Protein AF-A0A3D5E4X5-F1 (afdb_monomer)

Mean predicted aligned error: 4.88 Å

Radius of gyration: 14.41 Å; Cα contacts (8 Å, |Δi|>4): 210; chains: 1; bounding box: 41×28×35 Å

Structure (mmCIF, N/CA/C/O backbone):
data_AF-A0A3D5E4X5-F1
#
_entry.id   AF-A0A3D5E4X5-F1
#
loop_
_atom_site.group_PDB
_atom_site.id
_atom_site.type_symbol
_atom_site.label_atom_id
_atom_site.label_alt_id
_atom_site.label_comp_id
_atom_site.label_asym_id
_atom_site.label_entity_id
_atom_site.label_seq_id
_atom_site.pdbx_PDB_ins_code
_atom_site.Cartn_x
_atom_site.Cartn_y
_atom_site.Cartn_z
_atom_site.occupancy
_atom_site.B_iso_or_equiv
_atom_site.auth_seq_id
_atom_site.auth_comp_id
_atom_site.auth_asym_id
_atom_site.auth_atom_id
_atom_site.pdbx_PDB_model_num
ATOM 1 N N . MET A 1 1 ? -3.622 -9.228 -17.058 1.00 50.50 1 MET A N 1
ATOM 2 C CA . MET A 1 1 ? -3.142 -9.160 -15.662 1.00 50.50 1 MET A CA 1
ATOM 3 C C . MET A 1 1 ? -4.122 -9.973 -14.830 1.00 50.50 1 MET A C 1
ATOM 5 O O . MET A 1 1 ? -5.310 -9.892 -15.112 1.00 50.50 1 MET A O 1
ATOM 9 N N . THR A 1 2 ? -3.653 -10.825 -13.920 1.00 44.53 2 THR A N 1
ATOM 10 C CA . THR A 1 2 ? -4.508 -11.781 -13.186 1.00 44.53 2 THR A CA 1
ATOM 11 C C . THR A 1 2 ? -4.414 -11.487 -11.693 1.00 44.53 2 THR A C 1
ATOM 13 O O . THR A 1 2 ? -3.317 -11.217 -11.203 1.00 44.53 2 THR A O 1
ATOM 16 N N . VAL A 1 3 ? -5.537 -11.543 -10.971 1.00 48.72 3 VAL A N 1
ATOM 17 C CA . VAL A 1 3 ? -5.566 -11.428 -9.505 1.00 48.72 3 VAL A CA 1
ATOM 18 C C . VAL A 1 3 ? -5.068 -12.753 -8.925 1.00 48.72 3 VAL A C 1
ATOM 20 O O . VAL A 1 3 ? -5.707 -13.790 -9.074 1.00 48.72 3 VAL A O 1
ATOM 23 N N . SER A 1 4 ? -3.871 -12.743 -8.347 1.00 52.03 4 SER A N 1
ATOM 24 C CA . SER A 1 4 ? -3.223 -13.911 -7.739 1.00 52.03 4 SER A CA 1
ATOM 25 C C . SER A 1 4 ? -3.286 -13.845 -6.214 1.00 52.03 4 SER A C 1
ATOM 27 O O . SER A 1 4 ? -3.459 -12.758 -5.668 1.00 52.03 4 SER A O 1
ATOM 29 N N . VAL A 1 5 ? -3.011 -14.975 -5.554 1.00 58.28 5 VAL A N 1
ATOM 30 C CA . VAL A 1 5 ? -2.756 -15.102 -4.105 1.00 58.28 5 VAL A CA 1
ATOM 31 C C . VAL A 1 5 ? -2.009 -13.871 -3.543 1.00 58.28 5 VAL A C 1
ATOM 33 O O . VAL A 1 5 ? -1.021 -13.442 -4.163 1.00 58.28 5 VAL A O 1
ATOM 36 N N . PRO A 1 6 ? -2.460 -13.293 -2.407 1.00 68.19 6 PRO A N 1
ATOM 37 C CA . PRO A 1 6 ? -1.768 -12.183 -1.756 1.00 68.19 6 PRO A CA 1
ATOM 38 C C . PRO A 1 6 ? -0.302 -12.545 -1.501 1.00 68.19 6 PRO A C 1
ATOM 40 O O . PRO A 1 6 ? -0.025 -13.656 -1.053 1.00 68.19 6 PRO A O 1
ATOM 43 N N . LEU A 1 7 ? 0.628 -11.621 -1.775 1.00 77.50 7 LEU A N 1
ATOM 44 C CA . LEU A 1 7 ? 2.022 -11.798 -1.351 1.00 77.50 7 LEU A CA 1
ATOM 45 C C . LEU A 1 7 ? 2.045 -12.019 0.164 1.00 77.50 7 LEU A C 1
ATOM 47 O O . LEU A 1 7 ? 1.396 -11.273 0.912 1.00 77.50 7 LEU A O 1
ATOM 51 N N . ASN A 1 8 ? 2.799 -13.019 0.616 1.00 87.69 8 ASN A N 1
ATOM 52 C CA . ASN A 1 8 ? 3.081 -13.123 2.041 1.00 87.69 8 ASN A CA 1
ATOM 53 C C . ASN A 1 8 ? 3.962 -11.934 2.486 1.00 87.69 8 ASN A C 1
ATOM 55 O O . ASN A 1 8 ? 4.433 -11.141 1.669 1.00 87.69 8 ASN A O 1
ATOM 59 N N . ILE A 1 9 ? 4.146 -11.766 3.798 1.00 91.00 9 ILE A N 1
ATOM 60 C CA . ILE A 1 9 ? 4.860 -10.606 4.356 1.00 91.00 9 ILE A CA 1
ATOM 61 C C . ILE A 1 9 ? 6.284 -10.477 3.792 1.00 91.00 9 ILE A C 1
ATOM 63 O O . ILE A 1 9 ? 6.665 -9.378 3.399 1.00 91.00 9 ILE A O 1
ATOM 67 N N . SER A 1 10 ? 7.027 -11.585 3.705 1.00 92.56 10 SER A N 1
ATOM 68 C CA . SER A 1 10 ? 8.404 -11.579 3.197 1.00 92.56 10 SER A CA 1
ATOM 69 C C . SER A 1 10 ? 8.445 -11.198 1.724 1.00 92.56 10 SER A C 1
ATOM 71 O O . SER A 1 10 ? 9.184 -10.300 1.350 1.00 92.56 10 SER A O 1
ATOM 73 N N . GLU A 1 11 ? 7.601 -11.817 0.893 1.00 93.19 11 GLU A N 1
ATOM 74 C CA . GLU A 1 11 ? 7.599 -11.531 -0.546 1.00 93.19 11 GLU A CA 1
ATOM 75 C C . GLU A 1 11 ? 7.193 -10.079 -0.849 1.00 93.19 11 GLU A C 1
ATOM 77 O O . GLU A 1 11 ? 7.621 -9.502 -1.848 1.00 93.19 11 GLU A O 1
ATOM 82 N N . TRP A 1 12 ? 6.347 -9.481 -0.003 1.00 95.56 12 TRP A N 1
ATOM 83 C CA . TRP A 1 12 ? 6.017 -8.064 -0.102 1.00 95.56 12 TRP A CA 1
ATOM 84 C C . TRP A 1 12 ? 7.209 -7.175 0.246 1.00 95.56 12 TRP A C 1
ATOM 86 O O . TRP A 1 12 ? 7.508 -6.256 -0.509 1.00 95.56 12 TRP A O 1
ATOM 96 N N . ASP A 1 13 ? 7.892 -7.436 1.357 1.00 96.12 13 ASP A N 1
ATOM 97 C CA . ASP A 1 13 ? 9.041 -6.622 1.758 1.00 96.12 13 ASP A CA 1
ATOM 98 C C . ASP A 1 13 ? 10.221 -6.782 0.791 1.00 96.12 13 ASP A C 1
ATOM 100 O O . ASP A 1 13 ? 10.881 -5.790 0.489 1.00 96.12 13 ASP A O 1
ATOM 104 N N . ASP A 1 14 ? 10.418 -7.971 0.214 1.00 95.19 14 ASP A N 1
ATOM 105 C CA . ASP A 1 14 ? 11.380 -8.200 -0.869 1.00 95.19 14 ASP A CA 1
ATOM 106 C C . ASP A 1 14 ? 11.022 -7.371 -2.114 1.00 95.19 14 ASP A C 1
ATOM 108 O O . ASP A 1 14 ? 11.890 -6.751 -2.738 1.00 95.19 14 ASP A O 1
ATOM 112 N N . PHE A 1 15 ? 9.733 -7.303 -2.470 1.00 95.00 15 PHE A N 1
ATOM 113 C CA . PHE A 1 15 ? 9.254 -6.439 -3.552 1.00 95.00 15 PHE A CA 1
ATOM 114 C C . PHE A 1 15 ? 9.486 -4.953 -3.243 1.00 95.00 15 PHE A C 1
ATOM 116 O O . PHE A 1 15 ? 9.991 -4.232 -4.097 1.00 95.00 15 PHE A O 1
ATOM 123 N N . VAL A 1 16 ? 9.169 -4.490 -2.031 1.00 95.69 16 VAL A N 1
ATOM 124 C CA . VAL A 1 16 ? 9.390 -3.096 -1.607 1.00 95.69 16 VAL A CA 1
ATOM 125 C C . VAL A 1 16 ? 10.882 -2.752 -1.638 1.00 95.69 16 VAL A C 1
ATOM 127 O O . VAL A 1 16 ? 11.254 -1.707 -2.162 1.00 95.69 16 VAL A O 1
ATOM 130 N N . ALA A 1 17 ? 11.742 -3.630 -1.119 1.00 94.56 17 ALA A N 1
ATOM 131 C CA . ALA A 1 17 ? 13.188 -3.420 -1.068 1.00 94.56 17 ALA A CA 1
ATOM 132 C C . ALA A 1 17 ? 13.845 -3.399 -2.457 1.00 94.56 17 ALA A C 1
ATOM 134 O O . ALA A 1 17 ? 14.823 -2.684 -2.656 1.00 94.56 17 ALA A O 1
ATOM 135 N N . SER A 1 18 ? 13.307 -4.167 -3.409 1.00 92.44 18 SER A N 1
ATOM 136 C CA . SER A 1 18 ? 13.793 -4.220 -4.796 1.00 92.44 18 SER A CA 1
ATOM 137 C C . SER A 1 18 ? 13.113 -3.217 -5.735 1.00 92.44 18 SER A C 1
ATOM 139 O O . SER A 1 18 ? 13.471 -3.143 -6.911 1.00 92.44 18 SER A O 1
ATOM 141 N N . PHE A 1 19 ? 12.130 -2.450 -5.252 1.00 92.94 19 PHE A N 1
ATOM 142 C CA . PHE A 1 19 ? 11.407 -1.490 -6.077 1.00 92.94 19 PHE A CA 1
ATOM 143 C C . PHE A 1 19 ? 12.237 -0.230 -6.336 1.00 92.94 19 PHE A C 1
ATOM 145 O O . PHE A 1 19 ? 12.626 0.487 -5.411 1.00 92.94 19 PHE A O 1
ATOM 152 N N . GLU A 1 20 ? 12.406 0.087 -7.619 1.00 88.44 20 GLU A N 1
ATOM 153 C CA . GLU A 1 20 ? 13.109 1.274 -8.097 1.00 88.44 20 GLU A CA 1
ATOM 154 C C . GLU A 1 20 ? 12.172 2.161 -8.925 1.00 88.44 20 GLU A C 1
ATOM 156 O O . GLU A 1 20 ? 11.702 1.791 -10.006 1.00 88.44 20 GLU A O 1
ATOM 161 N N . GLN A 1 21 ? 11.930 3.377 -8.438 1.00 81.88 21 GLN A N 1
ATOM 162 C CA . GLN A 1 21 ? 11.225 4.411 -9.184 1.00 81.88 21 GLN A CA 1
ATOM 163 C C . GLN A 1 21 ? 12.155 4.981 -10.263 1.00 81.88 21 GLN A C 1
ATOM 165 O O . GLN A 1 21 ? 13.169 5.605 -9.941 1.00 81.88 21 GLN A O 1
ATOM 170 N N . ARG A 1 22 ? 11.804 4.821 -11.546 1.00 71.19 22 ARG A N 1
ATOM 171 C CA . ARG A 1 22 ? 12.482 5.542 -12.636 1.00 71.19 22 ARG A CA 1
ATOM 172 C C . ARG A 1 22 ? 11.900 6.939 -12.794 1.00 71.19 22 ARG A C 1
ATOM 174 O O . ARG A 1 22 ? 10.689 7.086 -12.947 1.00 71.19 22 ARG A O 1
ATOM 181 N N . HIS A 1 23 ? 12.778 7.933 -12.819 1.00 63.41 23 HIS A N 1
ATOM 182 C CA . HIS A 1 23 ? 12.439 9.301 -13.186 1.00 63.41 23 HIS A CA 1
ATOM 183 C C . HIS A 1 23 ? 12.701 9.518 -14.684 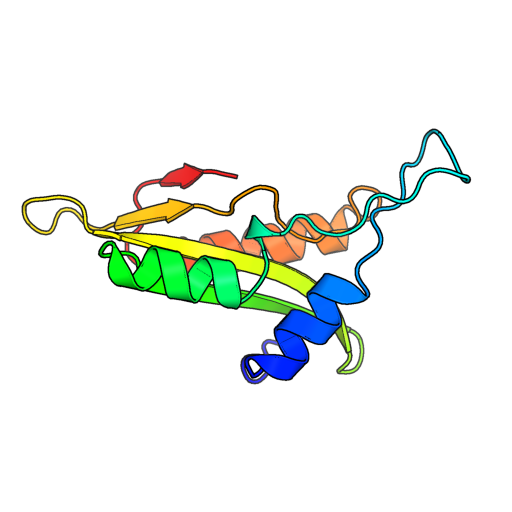1.00 63.41 23 HIS A C 1
ATOM 185 O O . HIS A 1 23 ? 13.829 9.288 -15.130 1.00 63.41 23 HIS A O 1
ATOM 191 N N . PRO A 1 24 ? 11.694 9.926 -15.479 1.00 61.66 24 PRO A N 1
ATOM 192 C CA . PRO A 1 24 ? 11.869 10.152 -16.913 1.00 61.66 24 PRO A CA 1
ATOM 193 C C . PRO A 1 24 ? 12.865 11.278 -17.235 1.00 61.66 24 PRO A C 1
ATOM 195 O O . PRO A 1 24 ? 13.491 11.247 -18.290 1.00 61.66 24 PRO A O 1
ATOM 198 N N . GLU A 1 25 ? 13.051 12.240 -16.331 1.00 64.00 25 GLU A N 1
ATOM 199 C CA . GLU A 1 25 ? 13.931 13.396 -16.509 1.00 64.00 25 GLU A CA 1
ATOM 200 C C . GLU A 1 25 ? 15.418 13.109 -16.237 1.00 64.00 25 GLU A C 1
ATOM 202 O O . GLU A 1 25 ? 16.277 13.725 -16.864 1.00 64.00 25 GLU A O 1
ATOM 207 N N . ASN A 1 26 ? 15.740 12.144 -15.364 1.00 55.69 26 ASN A N 1
ATOM 208 C CA . ASN A 1 26 ? 17.104 11.901 -14.888 1.00 55.69 26 ASN A CA 1
ATOM 209 C C . ASN A 1 26 ? 17.407 10.393 -14.861 1.00 55.69 26 ASN A C 1
ATOM 211 O O . ASN A 1 26 ? 17.150 9.721 -13.862 1.00 55.69 26 ASN A O 1
ATOM 215 N N . SER A 1 27 ? 18.032 9.853 -15.915 1.00 56.62 27 SER A N 1
ATOM 216 C CA . SER A 1 27 ? 18.389 8.420 -16.015 1.00 56.62 27 SER A CA 1
ATOM 217 C C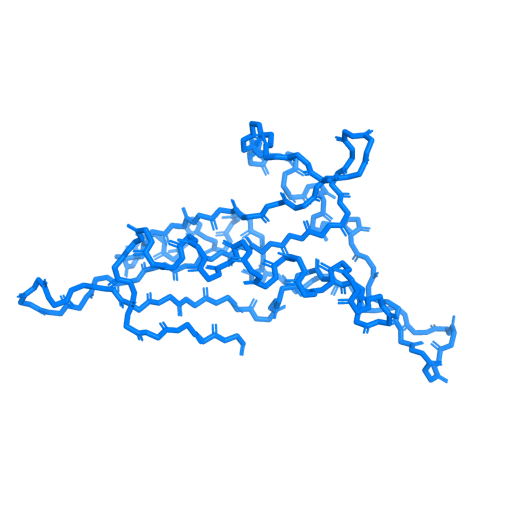 . SER A 1 27 ? 19.354 7.904 -14.929 1.00 56.62 27 SER A C 1
ATOM 219 O O . SER A 1 27 ? 19.645 6.712 -14.896 1.00 56.62 27 SER A O 1
ATOM 221 N N . PHE A 1 28 ? 19.845 8.779 -14.047 1.00 57.50 28 PHE A N 1
ATOM 222 C CA . PHE A 1 28 ? 20.807 8.476 -12.984 1.00 57.50 28 PHE A CA 1
ATOM 223 C C . PHE A 1 28 ? 20.226 8.552 -11.563 1.00 57.50 28 PHE A C 1
ATOM 225 O O . PHE A 1 28 ? 20.955 8.304 -10.606 1.00 57.50 28 PHE A O 1
ATOM 232 N N . SER A 1 29 ? 18.945 8.901 -11.390 1.00 53.59 29 SER A N 1
ATOM 233 C CA . SER A 1 29 ? 18.322 9.020 -10.064 1.00 53.59 29 SER A CA 1
ATOM 234 C C . SER A 1 29 ? 17.159 8.044 -9.923 1.00 53.59 29 SER A C 1
ATOM 236 O O . SER A 1 29 ? 16.045 8.320 -10.366 1.00 53.59 29 SER A O 1
ATOM 238 N N . THR A 1 30 ? 17.421 6.897 -9.299 1.00 62.72 30 THR A N 1
ATOM 239 C CA . THR A 1 30 ? 16.381 5.985 -8.819 1.00 62.72 30 THR A CA 1
ATOM 240 C C . THR A 1 30 ? 16.029 6.339 -7.378 1.00 62.72 30 THR A C 1
ATOM 242 O O . THR A 1 30 ? 16.908 6.537 -6.538 1.00 62.72 30 THR A O 1
ATOM 245 N N . HIS A 1 31 ? 14.734 6.452 -7.085 1.00 74.94 31 HIS A N 1
ATOM 246 C CA . HIS A 1 31 ? 14.256 6.520 -5.705 1.00 74.94 31 HIS A CA 1
ATOM 247 C C . HIS A 1 31 ? 13.736 5.144 -5.298 1.00 74.94 31 HIS A C 1
ATOM 249 O O . HIS A 1 31 ? 12.888 4.565 -5.978 1.00 74.94 31 HIS A O 1
ATOM 255 N N . ASN A 1 32 ? 14.242 4.629 -4.181 1.00 84.75 32 ASN A N 1
ATOM 256 C CA . ASN A 1 32 ? 13.738 3.392 -3.594 1.00 84.75 32 ASN A CA 1
ATOM 257 C C . ASN A 1 32 ? 12.331 3.608 -3.028 1.00 84.75 32 ASN A C 1
ATOM 259 O O . ASN A 1 32 ? 11.935 4.737 -2.712 1.00 84.75 32 ASN A O 1
ATOM 263 N N . ALA A 1 33 ? 11.586 2.518 -2.845 1.00 91.44 33 ALA A N 1
ATOM 264 C CA . ALA A 1 33 ? 10.305 2.582 -2.157 1.00 91.44 33 ALA A CA 1
ATOM 265 C C . ALA A 1 33 ? 10.438 3.195 -0.753 1.00 91.44 33 ALA A C 1
ATOM 267 O O . ALA A 1 33 ? 11.398 2.965 -0.013 1.00 91.44 33 ALA A O 1
ATOM 268 N N . HIS A 1 34 ? 9.428 3.967 -0.359 1.00 94.19 34 HIS A N 1
ATOM 269 C CA . HIS A 1 34 ? 9.406 4.595 0.953 1.00 94.19 34 HIS A CA 1
ATOM 270 C C . HIS A 1 34 ? 9.094 3.564 2.048 1.00 94.19 34 HIS A C 1
ATOM 272 O O . HIS A 1 34 ? 8.201 2.733 1.887 1.00 94.19 34 HIS A O 1
ATOM 278 N N . ILE A 1 35 ? 9.715 3.698 3.229 1.00 95.44 35 ILE A N 1
ATOM 279 C CA . ILE A 1 35 ? 9.484 2.819 4.397 1.00 95.44 35 ILE A CA 1
ATOM 280 C C . ILE A 1 35 ? 7.999 2.644 4.779 1.00 95.44 35 ILE A C 1
ATOM 282 O O . ILE A 1 35 ? 7.629 1.629 5.361 1.00 95.44 35 ILE A O 1
ATOM 286 N N . LEU A 1 36 ? 7.114 3.582 4.418 1.00 97.06 36 LEU A N 1
ATOM 287 C CA . LEU A 1 36 ? 5.686 3.505 4.749 1.00 97.06 36 LEU A CA 1
ATOM 288 C C . LEU A 1 36 ? 4.941 2.430 3.938 1.00 97.06 36 LEU A C 1
ATOM 290 O O . LEU A 1 36 ? 3.823 2.051 4.286 1.00 97.06 36 LEU A O 1
ATOM 294 N N . GLN A 1 37 ? 5.566 1.915 2.879 1.00 97.31 37 GLN A N 1
ATOM 295 C CA . GLN A 1 37 ? 5.067 0.782 2.110 1.00 97.31 37 GLN A CA 1
ATOM 296 C C . GLN A 1 37 ? 5.531 -0.569 2.682 1.00 97.31 37 GLN A C 1
ATOM 298 O O . GLN A 1 37 ? 5.064 -1.592 2.207 1.00 97.31 37 GLN A O 1
ATOM 303 N N . THR A 1 38 ? 6.380 -0.616 3.716 1.00 97.44 38 THR A N 1
ATOM 304 C CA . THR A 1 38 ? 6.865 -1.879 4.322 1.00 97.44 38 THR A CA 1
ATOM 305 C C . THR A 1 38 ? 5.847 -2.530 5.254 1.00 97.44 38 THR A C 1
ATOM 307 O O . THR A 1 38 ? 5.045 -1.847 5.898 1.00 97.44 38 THR A O 1
ATOM 310 N N . SER A 1 39 ? 5.919 -3.851 5.414 1.00 97.12 39 SER A N 1
ATOM 311 C CA . SER A 1 39 ? 5.061 -4.587 6.345 1.00 97.12 39 SER A CA 1
ATOM 312 C C . SER A 1 39 ? 5.227 -4.133 7.796 1.00 97.12 39 SER A C 1
ATOM 314 O O . SER A 1 39 ? 4.237 -4.037 8.521 1.00 97.12 39 SER A O 1
ATOM 316 N N . ALA A 1 40 ? 6.449 -3.776 8.201 1.00 97.69 40 ALA A N 1
ATOM 317 C CA . ALA A 1 40 ? 6.750 -3.277 9.536 1.00 97.69 40 ALA A CA 1
ATOM 318 C C . ALA A 1 40 ? 5.952 -2.003 9.849 1.00 97.69 40 ALA A C 1
ATOM 320 O O . ALA A 1 40 ? 5.395 -1.869 10.940 1.00 97.69 40 ALA A O 1
ATOM 321 N N . TRP A 1 41 ? 5.821 -1.098 8.872 1.00 97.94 41 TRP A N 1
ATOM 322 C CA . TRP A 1 41 ? 4.983 0.088 9.026 1.00 97.94 41 TRP A CA 1
ATOM 323 C C . TRP A 1 41 ? 3.499 -0.266 9.176 1.00 97.94 41 TRP A C 1
ATOM 325 O O . TRP A 1 41 ? 2.823 0.285 10.045 1.00 97.94 41 TRP A O 1
ATOM 335 N N . ALA A 1 42 ? 2.984 -1.201 8.372 1.00 97.38 42 ALA A N 1
ATOM 336 C CA . ALA A 1 42 ? 1.607 -1.670 8.522 1.00 97.38 42 ALA A CA 1
ATOM 337 C C . ALA A 1 42 ? 1.360 -2.288 9.901 1.00 97.38 42 ALA A C 1
ATOM 339 O O . ALA A 1 42 ? 0.363 -1.943 10.530 1.00 97.38 42 ALA A O 1
ATOM 340 N N . ASN A 1 43 ? 2.268 -3.138 10.385 1.00 97.56 43 ASN A N 1
ATOM 341 C CA . ASN A 1 43 ? 2.166 -3.766 11.703 1.00 97.56 43 ASN A CA 1
ATOM 342 C C . ASN A 1 43 ? 2.091 -2.706 12.804 1.00 97.56 43 ASN A C 1
ATOM 344 O O . ASN A 1 43 ? 1.148 -2.726 13.592 1.00 97.56 43 ASN A O 1
ATOM 348 N N . LEU A 1 44 ? 2.994 -1.717 12.774 1.00 98.06 44 LEU A N 1
ATOM 349 C CA . LEU A 1 44 ? 2.945 -0.578 13.689 1.00 98.06 44 LEU A CA 1
ATOM 350 C C . LEU A 1 44 ? 1.584 0.119 13.620 1.00 98.06 44 LEU A C 1
ATOM 352 O O . LEU A 1 44 ? 0.957 0.353 14.641 1.00 98.06 44 LEU A O 1
ATOM 356 N N . LYS A 1 45 ? 1.085 0.454 12.425 1.00 97.88 45 LYS A N 1
ATOM 357 C CA . LYS A 1 45 ? -0.204 1.149 12.291 1.00 97.88 45 LYS A CA 1
ATOM 358 C C . LYS A 1 45 ? -1.385 0.305 12.762 1.00 97.88 45 LYS A C 1
ATOM 360 O O . LYS A 1 45 ? -2.331 0.887 13.298 1.00 97.88 45 LYS A O 1
ATOM 365 N N . CYS A 1 46 ? -1.330 -1.016 12.616 1.00 97.81 46 CYS A N 1
ATOM 366 C CA . CYS A 1 46 ? -2.383 -1.906 13.091 1.00 97.81 46 CYS A CA 1
ATOM 367 C C . CYS A 1 46 ? -2.557 -1.840 14.615 1.00 97.81 46 CYS A C 1
ATOM 369 O O . CYS A 1 46 ? -3.691 -1.825 15.091 1.00 97.81 46 CYS A O 1
ATOM 371 N N . GLU A 1 47 ? -1.473 -1.650 15.376 1.00 98.12 47 GLU A N 1
ATOM 372 C CA . GLU A 1 47 ? -1.535 -1.419 16.832 1.00 98.12 47 GLU A CA 1
ATOM 373 C C . GLU A 1 47 ? -2.300 -0.134 17.209 1.00 98.12 47 GLU A C 1
ATOM 375 O O . GLU A 1 47 ? -2.805 -0.005 18.321 1.00 98.12 47 GLU A O 1
ATOM 380 N N . PHE A 1 48 ? -2.465 0.800 16.265 1.00 97.12 48 PHE A N 1
ATOM 381 C CA . PHE A 1 48 ? -3.208 2.054 16.441 1.00 97.12 48 PHE A CA 1
ATOM 382 C C . PHE A 1 48 ? -4.579 2.040 15.748 1.00 97.12 48 PHE A C 1
ATOM 384 O O . PHE A 1 48 ? -5.075 3.087 15.312 1.00 97.12 48 PHE A O 1
ATOM 391 N N . GLY A 1 49 ? -5.194 0.860 15.632 1.00 96.62 49 GLY A N 1
ATOM 392 C CA . GLY A 1 49 ? -6.566 0.698 15.143 1.00 96.62 49 GLY A CA 1
ATOM 393 C C . GLY A 1 49 ? -6.719 0.846 13.630 1.00 96.62 49 GLY A C 1
ATOM 394 O O . GLY A 1 49 ? -7.807 1.179 13.155 1.00 96.62 49 GLY A O 1
ATOM 395 N N . TRP A 1 50 ? -5.636 0.638 12.881 1.00 98.06 50 TRP A N 1
ATOM 396 C CA . TRP A 1 50 ? -5.695 0.487 11.429 1.00 98.06 50 TRP A CA 1
ATOM 397 C C . TRP A 1 50 ? -5.783 -0.998 11.057 1.00 98.06 50 TRP A C 1
ATOM 399 O O . TRP A 1 50 ? -5.399 -1.867 11.832 1.00 98.06 50 TRP A O 1
ATOM 409 N N . SER A 1 51 ? -6.252 -1.299 9.854 1.00 97.38 51 SER A N 1
ATOM 410 C CA . SER A 1 51 ? -5.986 -2.576 9.189 1.00 97.38 51 SER A CA 1
ATOM 411 C C . SER A 1 51 ? -5.173 -2.328 7.924 1.00 97.38 51 SER A C 1
ATOM 413 O O . SER A 1 51 ? -5.139 -1.209 7.410 1.00 97.38 51 SER A O 1
ATOM 415 N N . ALA A 1 52 ? -4.492 -3.357 7.427 1.00 96.44 52 ALA A N 1
ATOM 416 C CA . ALA A 1 52 ? -3.684 -3.261 6.219 1.00 96.44 52 ALA A CA 1
ATOM 417 C C . ALA A 1 52 ? -4.150 -4.266 5.164 1.00 96.44 52 ALA A C 1
ATOM 419 O O . ALA A 1 52 ? -4.473 -5.414 5.468 1.00 96.44 52 ALA A O 1
ATOM 420 N N . THR A 1 53 ? -4.159 -3.848 3.904 1.00 95.62 53 THR A N 1
ATOM 421 C CA . THR A 1 53 ? -4.363 -4.728 2.750 1.00 95.62 53 THR A CA 1
ATOM 422 C C . THR A 1 53 ? -3.350 -4.36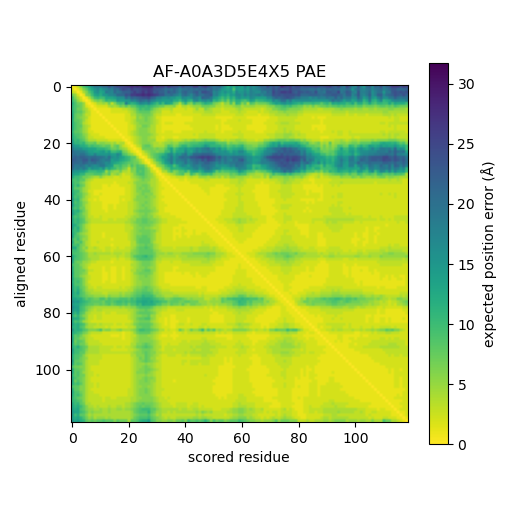8 1.682 1.00 95.62 53 THR A C 1
ATOM 424 O O . THR A 1 53 ? -3.101 -3.195 1.417 1.00 95.62 53 THR A O 1
ATOM 427 N N . ARG A 1 54 ? -2.742 -5.385 1.076 1.00 95.31 54 ARG A N 1
ATOM 428 C CA . ARG A 1 54 ? -1.783 -5.203 -0.011 1.00 95.31 54 ARG A CA 1
ATOM 429 C C . ARG A 1 54 ? -2.448 -5.522 -1.331 1.00 95.31 54 ARG A C 1
ATOM 431 O O . ARG A 1 54 ? -3.097 -6.557 -1.466 1.00 95.31 54 ARG A O 1
ATOM 438 N N . VAL A 1 55 ? -2.237 -4.647 -2.296 1.00 94.62 55 VAL A N 1
ATOM 439 C CA . VAL A 1 55 ? -2.686 -4.807 -3.674 1.00 94.62 55 VAL A CA 1
ATOM 440 C C . VAL A 1 55 ? -1.456 -5.007 -4.537 1.00 94.62 55 VAL A C 1
ATOM 442 O O . VAL A 1 55 ? -0.476 -4.284 -4.383 1.00 94.62 55 VAL A O 1
ATOM 445 N N . VAL A 1 56 ? -1.482 -6.008 -5.417 1.00 94.62 56 VAL A N 1
ATOM 446 C CA . VAL A 1 56 ? -0.317 -6.393 -6.221 1.00 94.62 56 VAL A CA 1
ATOM 447 C C . VAL A 1 56 ? -0.760 -6.658 -7.651 1.00 94.62 56 VAL A C 1
ATOM 449 O O . VAL A 1 56 ? -1.593 -7.528 -7.903 1.00 94.62 56 VAL A O 1
ATOM 452 N N . ALA A 1 57 ? -0.165 -5.941 -8.599 1.00 93.19 57 ALA A N 1
ATOM 453 C CA . ALA A 1 57 ? -0.278 -6.251 -10.014 1.00 93.19 57 ALA A CA 1
ATOM 454 C C . ALA A 1 57 ? 0.855 -7.199 -10.415 1.00 93.19 57 ALA A C 1
ATOM 456 O O . ALA A 1 57 ? 2.030 -6.937 -10.137 1.00 93.19 57 ALA A O 1
ATOM 457 N N . ARG A 1 58 ? 0.505 -8.295 -11.099 1.00 91.06 58 ARG A N 1
ATOM 458 C CA . ARG A 1 58 ? 1.479 -9.262 -11.610 1.00 91.06 58 ARG A CA 1
ATOM 459 C C . ARG A 1 58 ? 1.516 -9.320 -13.129 1.00 91.06 58 ARG A C 1
ATOM 461 O O . ARG A 1 58 ? 0.476 -9.327 -13.792 1.00 91.06 58 ARG A O 1
ATOM 468 N N . LEU A 1 59 ? 2.727 -9.471 -13.657 1.00 89.12 59 LEU A N 1
ATOM 469 C CA . LEU A 1 59 ? 2.997 -9.809 -15.049 1.00 89.12 59 LEU A CA 1
ATOM 470 C C . LEU A 1 59 ? 3.827 -11.093 -15.077 1.00 89.12 59 LEU A C 1
ATOM 472 O O . LEU A 1 59 ? 4.883 -11.161 -14.455 1.00 89.12 59 LEU A O 1
ATOM 476 N N . GLN A 1 60 ? 3.324 -12.130 -15.756 1.00 89.25 60 GLN A N 1
ATOM 477 C CA . GLN A 1 60 ? 3.980 -13.447 -15.835 1.00 89.25 60 GLN A CA 1
ATOM 478 C C . GLN A 1 60 ? 4.380 -14.013 -14.452 1.00 89.25 60 GLN A C 1
ATOM 480 O O . GLN A 1 60 ? 5.478 -14.524 -14.258 1.00 89.25 60 GLN A O 1
ATOM 485 N N . GLY A 1 61 ? 3.498 -13.867 -13.456 1.00 85.44 61 GLY A N 1
ATOM 486 C CA . GLY A 1 61 ? 3.720 -14.353 -12.087 1.00 85.44 61 GLY A CA 1
ATOM 487 C C . GLY A 1 61 ? 4.600 -13.461 -11.200 1.00 85.44 61 GLY A C 1
ATOM 488 O O . GLY A 1 61 ? 4.593 -13.636 -9.981 1.00 85.44 61 GLY A O 1
ATOM 489 N N . LYS A 1 62 ? 5.287 -12.455 -11.751 1.00 89.19 62 LYS A N 1
ATOM 490 C CA . LYS A 1 62 ? 6.127 -11.520 -10.984 1.00 89.19 62 LYS A CA 1
ATOM 491 C C . LYS A 1 62 ? 5.351 -10.268 -10.590 1.00 89.19 62 LYS A C 1
ATOM 493 O O . LYS A 1 62 ? 4.578 -9.757 -11.398 1.00 89.19 62 LYS A O 1
ATOM 498 N N . ALA A 1 63 ? 5.555 -9.779 -9.366 1.00 92.31 63 ALA A N 1
ATOM 499 C CA . ALA A 1 63 ? 5.030 -8.485 -8.937 1.00 92.31 63 ALA A CA 1
ATOM 500 C C . ALA A 1 63 ? 5.709 -7.370 -9.744 1.00 92.31 63 ALA A C 1
ATOM 502 O O . ALA A 1 63 ? 6.934 -7.326 -9.828 1.00 92.31 63 ALA A O 1
ATOM 503 N N . VAL A 1 64 ? 4.910 -6.510 -10.374 1.00 93.31 64 VAL A N 1
ATOM 504 C CA . VAL A 1 64 ? 5.402 -5.381 -11.188 1.00 93.31 64 VAL A CA 1
ATOM 505 C C . VAL A 1 64 ? 4.924 -4.031 -10.676 1.00 93.31 64 VAL A C 1
ATOM 507 O O . VAL A 1 64 ? 5.507 -3.011 -11.025 1.00 93.31 64 VAL A O 1
ATOM 510 N N . ALA A 1 65 ? 3.873 -4.026 -9.857 1.00 95.25 65 ALA A N 1
ATOM 511 C CA . ALA A 1 65 ? 3.393 -2.852 -9.155 1.00 95.25 65 ALA A CA 1
ATOM 512 C C . ALA A 1 65 ? 2.639 -3.281 -7.893 1.00 95.25 65 ALA A C 1
ATOM 514 O O . ALA A 1 65 ? 2.109 -4.397 -7.836 1.00 95.25 65 ALA A O 1
ATOM 515 N N . GLY A 1 66 ? 2.546 -2.403 -6.899 1.00 96.00 66 GLY A N 1
ATOM 516 C CA . GLY A 1 66 ? 1.802 -2.719 -5.688 1.00 96.00 66 GLY A CA 1
ATOM 517 C C . GLY A 1 66 ? 1.525 -1.533 -4.780 1.00 96.00 66 GLY A C 1
ATOM 518 O O . GLY A 1 66 ? 2.065 -0.448 -4.960 1.00 96.00 66 GLY A O 1
ATOM 519 N N . ALA A 1 67 ? 0.663 -1.741 -3.796 1.00 97.19 67 ALA A N 1
ATOM 520 C CA . ALA A 1 67 ? 0.324 -0.742 -2.796 1.00 97.19 67 ALA A CA 1
ATOM 521 C C . ALA A 1 67 ? 0.018 -1.410 -1.457 1.00 97.19 67 ALA A C 1
ATOM 523 O O . ALA A 1 67 ? -0.791 -2.336 -1.390 1.00 97.19 67 ALA A O 1
ATOM 524 N N . GLN A 1 68 ? 0.613 -0.901 -0.383 1.00 97.50 68 GLN A N 1
ATOM 525 C CA . GLN A 1 68 ? 0.163 -1.153 0.974 1.00 97.50 68 GLN A CA 1
ATOM 526 C C . GLN A 1 68 ? -0.886 -0.108 1.346 1.00 97.50 68 GLN A C 1
ATOM 528 O O . GLN A 1 68 ? -0.570 1.060 1.583 1.00 97.50 68 GLN A O 1
ATOM 533 N N . MET A 1 69 ? -2.140 -0.548 1.378 1.00 97.62 69 MET A N 1
ATOM 534 C CA . MET A 1 69 ? -3.286 0.254 1.777 1.00 97.62 69 MET A CA 1
ATOM 535 C C . MET A 1 69 ? -3.545 0.074 3.271 1.00 97.62 69 MET A C 1
ATOM 537 O O . MET A 1 69 ? -3.558 -1.048 3.777 1.00 97.62 69 MET A O 1
ATOM 541 N N . LEU A 1 70 ? -3.779 1.179 3.967 1.00 98.12 70 LEU A N 1
ATOM 542 C CA . LEU A 1 70 ? -4.167 1.227 5.368 1.00 98.12 70 LEU A CA 1
ATOM 543 C C . LEU A 1 70 ? -5.610 1.708 5.477 1.00 98.12 70 LEU A C 1
ATOM 545 O O . LEU A 1 70 ? -5.988 2.694 4.847 1.00 98.12 70 LEU A O 1
ATOM 549 N N . PHE A 1 71 ? -6.396 1.049 6.317 1.00 98.38 71 PHE A N 1
ATOM 550 C CA . PHE A 1 71 ? -7.794 1.383 6.547 1.00 98.38 71 PHE A CA 1
ATOM 551 C C . PHE A 1 71 ? -8.024 1.744 8.000 1.00 98.38 71 PHE A C 1
ATOM 553 O O . PHE A 1 71 ? -7.532 1.062 8.896 1.00 98.38 71 PHE A O 1
ATOM 560 N N . ARG A 1 72 ? -8.796 2.803 8.243 1.00 97.62 72 ARG A N 1
ATOM 561 C CA . ARG A 1 72 ? -9.226 3.175 9.593 1.00 97.62 72 ARG A CA 1
ATOM 562 C C . ARG A 1 72 ? -10.744 3.277 9.654 1.00 97.62 72 ARG A C 1
ATOM 564 O O . ARG A 1 72 ? -11.306 4.026 8.853 1.00 97.62 72 ARG A O 1
ATOM 571 N N . PRO A 1 73 ? -11.411 2.584 10.591 1.00 97.38 73 PRO A N 1
ATOM 572 C CA . PRO A 1 73 ? -12.837 2.765 10.818 1.00 97.38 73 PRO A CA 1
ATOM 573 C C . PRO A 1 73 ? -13.167 4.207 11.198 1.00 97.38 73 PRO A C 1
ATOM 575 O O . PRO A 1 73 ? -12.468 4.834 11.998 1.00 97.38 73 PRO A O 1
ATOM 578 N N . LEU A 1 74 ? -14.258 4.716 10.639 1.00 95.75 74 LEU A N 1
ATOM 579 C CA . LEU A 1 74 ? -14.874 5.961 11.075 1.00 95.75 74 LEU A CA 1
ATOM 580 C C . LEU A 1 74 ? -15.785 5.702 12.290 1.00 95.75 74 LEU A C 1
ATOM 582 O O . LEU A 1 74 ? -16.335 4.602 12.421 1.00 95.75 74 LEU A O 1
ATOM 586 N N . PRO A 1 75 ? -15.985 6.699 13.175 1.00 93.69 75 PRO A N 1
ATOM 587 C CA . PRO A 1 75 ? -16.939 6.589 14.274 1.00 93.69 75 PRO A CA 1
ATOM 588 C C . PRO A 1 75 ? -18.345 6.208 13.791 1.00 93.69 75 PRO A C 1
ATOM 590 O O . PRO A 1 75 ? -18.722 6.491 12.655 1.00 93.69 75 PRO A O 1
ATOM 593 N N . LEU A 1 76 ? -19.133 5.593 14.678 1.00 92.75 76 LEU A N 1
ATOM 594 C CA . LEU A 1 76 ? -20.548 5.261 14.443 1.00 92.75 76 LEU A CA 1
ATOM 595 C C . LEU A 1 76 ? -20.807 4.304 13.260 1.00 92.75 76 LEU A C 1
ATOM 597 O O . LEU A 1 76 ? -21.912 4.263 12.729 1.00 92.75 76 LEU A O 1
ATOM 601 N N . GLY A 1 77 ? -19.807 3.525 12.835 1.00 90.00 77 GLY A N 1
ATOM 602 C CA . GLY A 1 77 ? -19.982 2.534 11.766 1.00 90.00 77 GLY A CA 1
ATOM 603 C C . GLY A 1 77 ? -20.137 3.142 10.368 1.00 90.00 77 GLY A C 1
ATOM 604 O O . GLY A 1 77 ? -20.615 2.470 9.453 1.00 90.00 77 GLY A O 1
ATOM 605 N N . LEU A 1 78 ? -19.702 4.392 10.176 1.00 94.06 78 LEU A N 1
ATOM 606 C CA . LEU A 1 78 ? -19.831 5.124 8.912 1.00 94.06 78 LEU A CA 1
ATOM 607 C C . LEU A 1 78 ? -18.959 4.572 7.769 1.00 94.06 78 LEU A C 1
ATOM 609 O O . LEU A 1 78 ? -18.983 5.119 6.678 1.00 94.06 78 LEU A O 1
ATOM 613 N N . GLY A 1 79 ? -18.232 3.471 7.964 1.00 95.81 79 GLY A N 1
ATOM 614 C CA . GLY A 1 79 ? -17.309 2.903 6.979 1.00 95.81 79 GLY A CA 1
ATOM 615 C C . GLY A 1 79 ? -15.862 3.157 7.376 1.00 95.81 79 GLY A C 1
ATOM 616 O O . GLY A 1 79 ? -15.540 3.156 8.567 1.00 95.81 79 GLY A O 1
ATOM 617 N N . THR A 1 80 ? -14.986 3.347 6.391 1.00 98.00 80 THR A N 1
ATOM 618 C CA . THR A 1 80 ? -13.547 3.531 6.624 1.00 98.00 80 THR A CA 1
ATOM 619 C C . THR A 1 80 ? -12.966 4.716 5.845 1.00 98.00 80 THR A C 1
ATOM 621 O O . THR A 1 80 ? -13.588 5.276 4.942 1.00 98.00 80 THR A O 1
ATOM 624 N N . ILE A 1 81 ? -11.747 5.105 6.211 1.00 97.50 81 ILE A N 1
ATOM 625 C CA . ILE A 1 81 ? -10.839 5.891 5.369 1.00 97.50 81 ILE A CA 1
ATOM 626 C C . ILE A 1 81 ? -9.790 4.931 4.816 1.00 97.50 81 ILE A C 1
ATOM 628 O O . ILE A 1 81 ? -9.240 4.153 5.597 1.00 97.50 81 ILE A O 1
ATOM 632 N N . ALA A 1 82 ? -9.485 5.018 3.520 1.00 98.00 82 ALA A N 1
ATOM 633 C CA . ALA A 1 82 ? -8.358 4.322 2.904 1.00 98.00 82 ALA A CA 1
ATOM 634 C C . ALA A 1 82 ? -7.161 5.271 2.740 1.00 98.00 82 ALA A C 1
ATOM 636 O O . ALA A 1 82 ? -7.321 6.437 2.377 1.00 98.00 82 ALA A O 1
ATOM 637 N N . TYR A 1 83 ? -5.954 4.775 2.987 1.00 97.88 83 TYR A N 1
ATOM 638 C CA . TYR A 1 83 ? -4.719 5.547 2.889 1.00 97.88 83 TYR A CA 1
ATOM 639 C C . TYR A 1 83 ? -3.586 4.714 2.286 1.00 97.88 83 TYR A C 1
ATOM 641 O O . TYR A 1 83 ? -3.294 3.626 2.776 1.00 97.88 83 TYR A O 1
ATOM 649 N N . VAL A 1 84 ? -2.922 5.229 1.254 1.00 97.50 84 VAL A N 1
ATOM 650 C CA . VAL A 1 84 ? -1.779 4.593 0.584 1.00 97.50 84 VAL A CA 1
ATOM 651 C C . VAL A 1 84 ? -0.536 5.470 0.775 1.00 97.50 84 VAL A C 1
ATOM 653 O O . VAL A 1 84 ? -0.183 6.255 -0.098 1.00 97.50 84 VAL A O 1
ATOM 656 N N . PRO A 1 85 ? 0.150 5.388 1.926 1.00 95.44 85 PRO A N 1
ATOM 657 C CA . PRO A 1 85 ? 1.214 6.327 2.267 1.00 95.44 85 PRO A CA 1
ATOM 658 C C . PRO A 1 85 ? 2.401 6.248 1.305 1.00 95.44 85 PRO A C 1
ATOM 660 O O . PRO A 1 85 ? 3.081 5.221 1.269 1.00 95.44 85 PRO A O 1
ATOM 663 N N . LYS A 1 86 ? 2.715 7.348 0.605 1.00 93.81 86 LYS A N 1
ATOM 664 C CA . LYS A 1 86 ? 3.894 7.440 -0.287 1.00 93.81 86 LYS A CA 1
ATOM 665 C C . LYS A 1 86 ? 3.927 6.323 -1.339 1.00 93.81 86 LYS A C 1
ATOM 667 O O . LYS A 1 86 ? 4.997 5.859 -1.726 1.00 93.81 86 LYS A O 1
ATOM 672 N N . GLY A 1 87 ? 2.748 5.873 -1.745 1.00 90.12 87 GLY A N 1
ATOM 673 C CA . GLY A 1 87 ? 2.556 4.924 -2.824 1.00 90.12 87 GLY A CA 1
ATOM 674 C C . GLY A 1 87 ? 1.647 5.522 -3.900 1.00 90.12 87 GLY A C 1
ATOM 675 O O . GLY A 1 87 ? 1.386 6.722 -3.895 1.00 90.12 87 GLY A O 1
ATOM 676 N N . PRO A 1 88 ? 1.148 4.687 -4.816 1.00 95.25 88 PRO A N 1
ATOM 677 C CA . PRO A 1 88 ? 1.484 3.281 -4.963 1.00 95.25 88 PRO A CA 1
ATOM 678 C C . PRO A 1 88 ? 2.891 3.093 -5.556 1.00 95.25 88 PRO A C 1
ATOM 680 O O . PRO A 1 88 ? 3.465 4.004 -6.147 1.00 95.25 88 PRO A O 1
ATOM 683 N N . LEU A 1 89 ? 3.444 1.892 -5.414 1.00 95.50 89 LEU A N 1
ATOM 684 C CA . LEU A 1 89 ? 4.698 1.480 -6.041 1.00 95.50 89 LEU A CA 1
ATOM 685 C C . LEU A 1 89 ? 4.426 1.109 -7.505 1.00 95.50 89 LEU A C 1
ATOM 687 O O . LEU A 1 89 ? 4.114 -0.041 -7.818 1.00 95.50 89 LEU A O 1
ATOM 691 N N . VAL A 1 90 ? 4.483 2.108 -8.388 1.00 94.50 90 VAL A N 1
ATOM 692 C CA . VAL A 1 90 ? 4.232 1.996 -9.837 1.00 94.50 90 VAL A CA 1
ATOM 693 C C . VAL A 1 90 ? 5.333 2.668 -10.647 1.00 94.50 90 VAL A C 1
ATOM 695 O O . VAL A 1 90 ? 5.973 3.621 -10.199 1.00 94.50 90 VAL A O 1
ATOM 698 N N . ASN A 1 9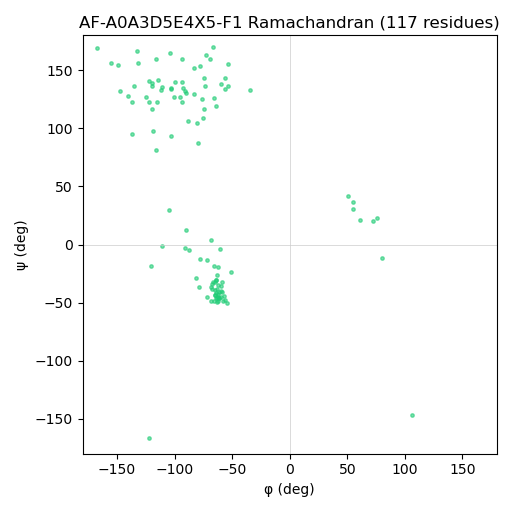1 ? 5.492 2.238 -11.894 1.00 91.81 91 ASN A N 1
ATOM 699 C CA . ASN A 1 91 ? 6.183 3.015 -12.908 1.00 91.81 91 ASN A CA 1
ATOM 700 C C . ASN A 1 91 ? 5.232 4.076 -13.490 1.00 91.81 91 ASN A C 1
ATOM 702 O O . ASN A 1 91 ? 4.379 3.759 -14.315 1.00 91.81 91 ASN A O 1
ATOM 706 N N . TRP A 1 92 ? 5.397 5.343 -13.102 1.00 89.75 92 TRP A N 1
ATOM 707 C CA . TRP A 1 92 ? 4.559 6.444 -13.599 1.00 89.75 92 TRP A CA 1
ATOM 708 C C . TRP A 1 92 ? 4.715 6.730 -15.099 1.00 89.75 92 TRP A C 1
ATOM 710 O O . TRP A 1 92 ? 3.825 7.331 -15.694 1.00 89.75 92 TRP A O 1
ATOM 720 N N . SER A 1 93 ? 5.801 6.277 -15.735 1.00 89.62 93 SER A N 1
ATOM 721 C CA . SER A 1 93 ? 5.947 6.350 -17.196 1.00 89.62 93 SER A CA 1
ATOM 722 C C . SER A 1 93 ? 5.145 5.269 -17.935 1.00 89.62 93 SER A C 1
ATOM 724 O O . SER A 1 93 ? 4.985 5.357 -19.149 1.00 89.62 93 SER A O 1
ATOM 726 N N . ASP A 1 94 ? 4.637 4.258 -17.225 1.00 91.88 94 ASP A N 1
ATOM 727 C CA . ASP A 1 94 ? 3.744 3.228 -17.756 1.00 91.88 94 ASP A CA 1
ATOM 728 C C . ASP A 1 94 ? 2.304 3.522 -17.300 1.00 91.88 94 ASP A C 1
ATOM 730 O O . ASP A 1 94 ? 1.858 3.149 -16.207 1.00 91.88 94 ASP A O 1
ATOM 734 N N . SER A 1 95 ? 1.561 4.239 -18.147 1.00 94.06 95 SER A N 1
ATOM 735 C CA . SER A 1 95 ? 0.182 4.646 -17.854 1.00 94.06 95 SER A CA 1
ATOM 736 C C . SER A 1 95 ? -0.771 3.456 -17.723 1.00 94.06 95 SER A C 1
ATOM 738 O O . SER A 1 95 ? -1.719 3.519 -16.940 1.00 94.06 95 SER A O 1
ATOM 740 N N . ALA A 1 96 ? -0.520 2.356 -18.437 1.00 94.31 96 ALA A N 1
ATOM 741 C CA . ALA A 1 96 ? -1.347 1.157 -18.370 1.00 94.31 96 ALA A CA 1
ATOM 742 C C . ALA A 1 96 ? -1.148 0.425 -17.036 1.00 94.31 96 ALA A C 1
ATOM 744 O O . ALA A 1 96 ? -2.127 0.051 -16.387 1.00 94.31 96 ALA A O 1
ATOM 745 N N . GLN A 1 97 ? 0.103 0.265 -16.593 1.00 94.25 97 GLN A N 1
ATOM 746 C CA . GLN A 1 97 ? 0.419 -0.341 -15.299 1.00 94.25 97 GLN A CA 1
ATOM 747 C C . GLN A 1 97 ? -0.136 0.486 -14.133 1.00 94.25 97 GLN A C 1
ATOM 749 O O . GLN A 1 97 ? -0.794 -0.066 -13.246 1.00 94.25 97 GLN A O 1
ATOM 754 N N . SER A 1 98 ? 0.119 1.796 -14.130 1.00 95.00 98 SER A N 1
ATOM 755 C CA . SER A 1 98 ? -0.333 2.691 -13.059 1.00 95.00 98 SER A CA 1
ATOM 756 C C . SER A 1 98 ? -1.860 2.764 -12.986 1.00 95.00 98 SER A C 1
ATOM 758 O O . SER A 1 98 ? -2.420 2.576 -11.907 1.00 95.00 98 SER A O 1
ATOM 760 N N . SER A 1 99 ? -2.548 2.917 -14.123 1.00 96.06 99 SER A N 1
ATOM 761 C CA . SER A 1 99 ? -4.020 2.912 -14.169 1.00 96.06 99 SER A CA 1
ATOM 762 C C . SER A 1 99 ? -4.607 1.587 -13.686 1.00 96.06 99 SER A C 1
ATOM 764 O O . SER A 1 99 ? -5.577 1.579 -12.929 1.00 96.06 99 SER A O 1
ATOM 766 N N . TYR A 1 100 ? -4.003 0.460 -14.072 1.00 95.69 100 TYR A N 1
ATOM 767 C CA . TYR A 1 100 ? -4.453 -0.850 -13.615 1.00 95.69 100 TYR A CA 1
ATOM 768 C C . TYR A 1 100 ? -4.325 -0.994 -12.096 1.00 95.69 100 TYR A C 1
ATOM 770 O O . TYR A 1 100 ? -5.292 -1.371 -11.435 1.00 95.69 100 TYR A O 1
ATOM 778 N N . LEU A 1 101 ? -3.174 -0.650 -11.512 1.00 96.38 101 LEU A N 1
ATOM 779 C CA . LEU A 1 101 ? -3.014 -0.753 -10.063 1.00 96.38 101 LEU A CA 1
ATOM 780 C C . LEU A 1 101 ? -3.948 0.206 -9.309 1.00 96.38 101 LEU A C 1
ATOM 782 O O . LEU A 1 101 ? -4.518 -0.189 -8.293 1.00 96.38 101 LEU A O 1
ATOM 786 N N . LEU A 1 102 ? -4.143 1.431 -9.806 1.00 96.38 102 LEU A N 1
ATOM 787 C CA . LEU A 1 102 ? -5.100 2.376 -9.226 1.00 96.38 102 LEU A CA 1
ATOM 788 C C . LEU A 1 102 ? -6.528 1.817 -9.247 1.00 96.38 102 LEU A C 1
ATOM 790 O O . LEU A 1 102 ? -7.232 1.944 -8.248 1.00 96.38 102 LEU A O 1
ATOM 794 N N . SER A 1 103 ? -6.930 1.134 -10.325 1.00 96.69 103 SER A N 1
ATOM 795 C CA . SER A 1 103 ? -8.245 0.480 -10.396 1.00 96.69 103 SER A CA 1
ATOM 796 C C . SER A 1 103 ? -8.409 -0.638 -9.361 1.00 96.69 103 SER A C 1
ATOM 798 O O . SER A 1 103 ? -9.455 -0.736 -8.726 1.00 96.69 103 SER A O 1
ATOM 800 N N . LEU A 1 104 ? -7.354 -1.422 -9.106 1.00 95.81 104 LEU A N 1
ATOM 801 C CA . LEU A 1 104 ? -7.368 -2.436 -8.049 1.00 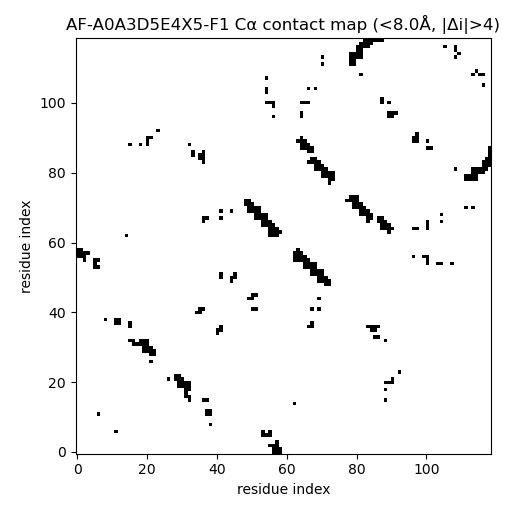95.81 104 LEU A CA 1
ATOM 802 C C . LEU A 1 104 ? -7.430 -1.801 -6.650 1.00 95.81 104 LEU A C 1
ATOM 804 O O . LEU A 1 104 ? -8.102 -2.322 -5.763 1.00 95.81 104 LEU A O 1
ATOM 808 N N . CYS A 1 105 ? -6.737 -0.678 -6.435 1.00 96.50 105 CYS A N 1
ATOM 809 C CA . CYS A 1 105 ? -6.815 0.052 -5.170 1.00 96.50 105 CYS A CA 1
ATOM 810 C C . CYS A 1 105 ? -8.230 0.597 -4.933 1.00 96.50 105 CYS A C 1
ATOM 812 O O . CYS A 1 105 ? -8.740 0.476 -3.822 1.00 96.50 105 CYS A O 1
ATOM 814 N N . ASP A 1 106 ? -8.886 1.137 -5.966 1.00 96.81 106 ASP A N 1
ATOM 815 C CA . ASP A 1 106 ? -10.282 1.582 -5.882 1.00 96.81 106 ASP A CA 1
ATOM 816 C C . ASP A 1 106 ? -11.231 0.421 -5.543 1.00 96.81 106 A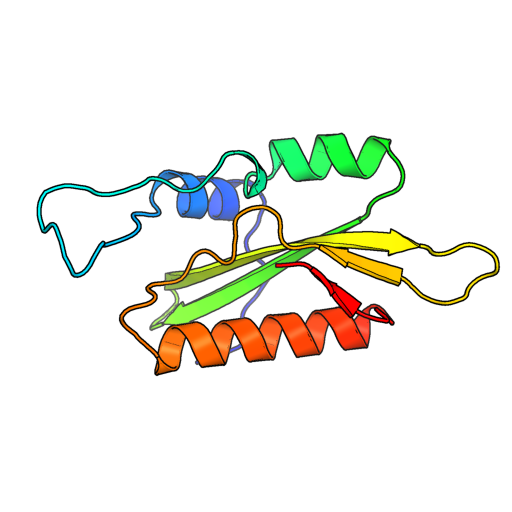SP A C 1
ATOM 818 O O . ASP A 1 106 ? -12.036 0.529 -4.617 1.00 96.81 106 ASP A O 1
ATOM 822 N N . GLU A 1 107 ? -11.083 -0.730 -6.206 1.00 96.25 107 GLU A N 1
ATOM 823 C CA . GLU A 1 107 ? -11.876 -1.931 -5.917 1.00 96.25 107 GLU A CA 1
ATOM 824 C C . GLU A 1 107 ? -11.747 -2.357 -4.445 1.00 96.25 107 GLU A C 1
ATOM 826 O O . GLU A 1 107 ? -12.751 -2.557 -3.752 1.00 96.25 107 GLU A O 1
ATOM 831 N N . ILE A 1 108 ? -10.516 -2.421 -3.933 1.00 96.31 108 ILE A N 1
ATOM 832 C CA . ILE A 1 108 ? -10.244 -2.794 -2.541 1.00 96.31 108 ILE A CA 1
ATOM 833 C C . ILE A 1 108 ? -10.730 -1.720 -1.561 1.00 96.31 108 ILE A C 1
ATOM 835 O O . ILE A 1 108 ? -11.257 -2.059 -0.497 1.00 96.31 108 ILE A O 1
ATOM 839 N N . ALA A 1 109 ? -10.627 -0.436 -1.906 1.00 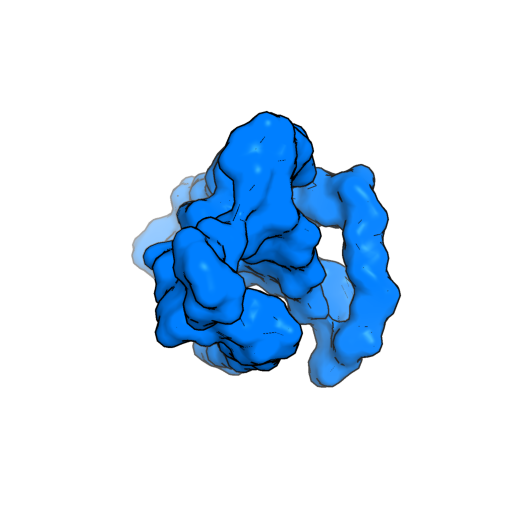96.94 109 ALA A N 1
ATOM 840 C CA . ALA A 1 109 ? -11.173 0.647 -1.096 1.00 96.94 109 ALA A CA 1
ATOM 841 C C . ALA A 1 109 ? -12.698 0.528 -0.956 1.00 96.94 109 ALA A C 1
ATOM 843 O O . ALA A 1 109 ? -13.234 0.590 0.156 1.00 96.94 109 ALA A O 1
ATOM 844 N N . ARG A 1 110 ? -13.396 0.268 -2.065 1.00 96.75 110 ARG A N 1
ATOM 845 C CA . ARG A 1 110 ? -14.850 0.064 -2.094 1.00 96.75 110 ARG A CA 1
ATOM 846 C C . ARG A 1 110 ? -15.268 -1.184 -1.321 1.00 96.75 110 ARG A C 1
ATOM 848 O O . ARG A 1 110 ? -16.211 -1.112 -0.533 1.00 96.75 110 ARG A O 1
ATOM 855 N N . ALA A 1 111 ? -14.545 -2.294 -1.479 1.00 96.19 111 ALA A N 1
ATOM 856 C CA . ALA A 1 111 ? -14.783 -3.527 -0.724 1.00 96.19 111 ALA A CA 1
ATOM 857 C C . ALA A 1 111 ? -14.658 -3.314 0.798 1.00 96.19 111 ALA A C 1
ATOM 859 O O . ALA A 1 111 ? -15.410 -3.902 1.572 1.00 96.19 111 ALA A O 1
ATOM 860 N N . ASN A 1 112 ? -13.777 -2.403 1.226 1.00 96.31 112 ASN A N 1
ATOM 861 C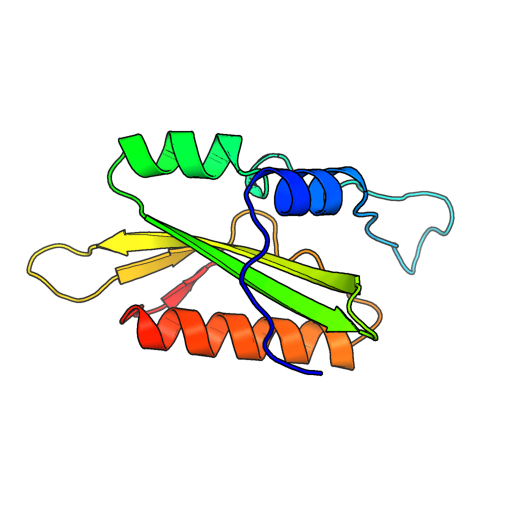 CA . ASN A 1 112 ? -13.600 -2.005 2.626 1.00 96.31 112 ASN A CA 1
ATOM 862 C C . ASN A 1 112 ? -14.494 -0.825 3.061 1.00 96.31 112 ASN A C 1
ATOM 864 O O . ASN A 1 112 ? -14.294 -0.261 4.141 1.00 96.31 112 ASN A O 1
ATOM 868 N N . ARG A 1 113 ? -15.501 -0.450 2.253 1.00 97.06 113 ARG A N 1
ATOM 869 C CA . ARG A 1 113 ? -16.452 0.647 2.527 1.00 97.06 113 ARG A CA 1
ATOM 870 C C . ARG A 1 113 ? -15.757 1.987 2.805 1.00 97.06 113 ARG A C 1
ATOM 872 O O . ARG A 1 113 ? -16.197 2.747 3.675 1.00 97.06 113 ARG A O 1
ATOM 879 N N . ALA A 1 114 ? -14.660 2.261 2.102 1.00 97.44 114 ALA A N 1
ATOM 880 C CA . ALA A 1 114 ? -13.947 3.521 2.236 1.00 97.44 114 ALA A CA 1
ATOM 881 C C . ALA A 1 114 ? -14.724 4.669 1.574 1.00 97.44 114 ALA A C 1
ATOM 883 O O . ALA A 1 114 ? -15.233 4.515 0.465 1.00 97.44 114 ALA A O 1
ATOM 884 N N . TRP A 1 115 ? -14.809 5.823 2.239 1.00 96.19 115 TRP A N 1
ATOM 885 C CA . TRP A 1 115 ? -15.447 7.022 1.665 1.00 96.19 115 TRP A CA 1
ATOM 886 C C . TRP A 1 115 ? -14.538 7.754 0.687 1.00 96.19 115 TRP A C 1
ATOM 888 O O . TRP A 1 115 ? -14.989 8.306 -0.311 1.00 96.19 115 TRP A O 1
ATOM 898 N N . PHE A 1 116 ? -13.252 7.775 1.004 1.00 93.75 116 PHE A N 1
ATOM 899 C CA . PHE A 1 116 ? -12.216 8.358 0.179 1.00 93.75 116 PHE A CA 1
ATOM 900 C C . PHE A 1 116 ? -10.917 7.594 0.403 1.00 93.75 116 PHE A C 1
ATOM 902 O O . PHE A 1 116 ? -10.693 6.983 1.456 1.00 93.75 116 PHE A O 1
ATOM 909 N N . MET A 1 117 ? -10.071 7.647 -0.617 1.00 95.50 117 MET A N 1
ATOM 910 C CA . MET A 1 117 ? -8.731 7.095 -0.611 1.00 95.50 117 MET A CA 1
ATOM 911 C C . MET A 1 117 ? -7.739 8.244 -0.739 1.00 95.50 117 MET A C 1
ATOM 913 O O . MET A 1 117 ? -7.813 9.025 -1.684 1.00 95.50 117 MET A O 1
ATOM 917 N N . ILE A 1 118 ? -6.832 8.351 0.228 1.00 95.00 118 ILE A N 1
ATOM 918 C CA . ILE A 1 118 ? -5.725 9.308 0.195 1.00 95.00 118 ILE A CA 1
ATOM 919 C C . ILE A 1 118 ? -4.505 8.581 -0.371 1.00 95.00 118 ILE A C 1
ATOM 921 O O . ILE A 1 118 ? -4.148 7.514 0.136 1.00 95.00 118 ILE A O 1
ATOM 925 N N . ILE A 1 119 ? -3.888 9.157 -1.401 1.00 87.38 119 ILE A N 1
ATOM 926 C CA . ILE A 1 119 ? -2.679 8.655 -2.066 1.00 87.38 119 ILE A CA 1
ATOM 927 C C . ILE A 1 119 ? -1.531 9.645 -1.853 1.00 87.38 119 ILE A C 1
ATOM 929 O O . ILE A 1 119 ? -1.808 10.866 -1.907 1.00 87.38 119 ILE A O 1
#

pLDDT: mean 89.76, std 12.94, range [44.53, 98.38]

Secondary structure (DSSP, 8-state):
-----PPPHHHHHHHHHH-EEEPSS-TT-EEEPPGGGSHHHHHHHHHTT-EEEEEEEEETTEEEEEEEEEEEEPGGG--EEEE-TT--B--TT-HHHHHHHHHHHHHHHHHTTEEEEE-

Nearest PDB structures (foldseek):
  6snr-assembly1_A  TM=9.156E-01  e=1.546E-07  Staphylococcus aureus
  7n1l-assembly7_P  TM=7.470E-01  e=2.084E-02  Brucella abortus 2308
  7n1l-assembly4_F  TM=7.423E-01  e=3.214E-02  Brucella abortus 2308
  7n1l-assembly8_N  TM=6.991E-01  e=3.214E-02  Brucella abortus 2308
  7n1l-assembly8_O  TM=5.607E-01  e=3.419E-02  Brucella abortus 2308

Foldseek 3Di:
DDDDDADDQVRQQVCQQPFWADDPVDNPDTDGHDPCQHPVVQVVVVVVQKHWDKQFDDDPNDTAWIFIWIWHQDPPRQFIAIEGPRDTRHHPVPPPGVVVSVVRVVVVCVVRRHPDYHD

Solvent-accessible surface area (backbone atoms only — not comparable to full-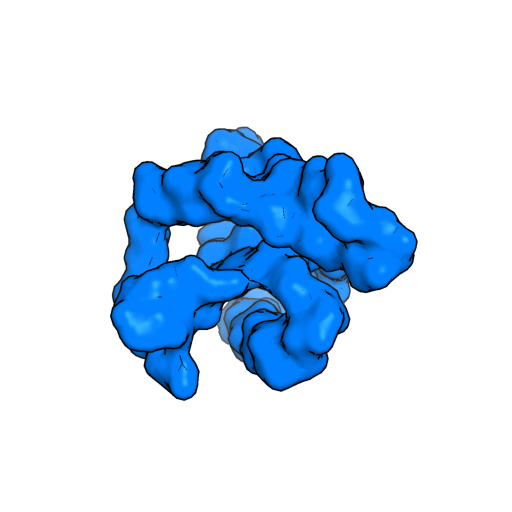atom values): 6799 Å² total; per-residue (Å²): 126,61,94,66,82,77,70,52,70,64,61,43,39,53,48,43,74,70,34,68,37,75,41,93,90,40,96,85,52,67,47,66,59,50,71,60,51,32,58,68,43,44,54,59,42,35,78,71,64,32,47,70,49,73,47,67,41,34,58,96,86,39,81,71,29,36,34,44,33,36,35,33,74,42,75,95,74,74,32,22,41,29,35,24,53,85,37,65,52,47,51,79,89,39,62,68,61,36,52,50,48,50,52,52,51,51,53,53,33,53,76,58,42,30,82,52,75,49,100

Sequence (119 aa):
MTVSVPLNISEWDDFVASFEQRHPENSFSTHNAHILQTSAWANLKCEFGWSATRVVARLQGKAVAGAQMLFRPLPLGLGTIAYVPKGPLVNWSDSAQSSYLLSLCDEIARANRAWFMII